Protein AF-A0A916MVB1-F1 (afdb_monomer_lite)

Radius of gyration: 12.82 Å; chains: 1; bounding box: 27×31×38 Å

Foldseek 3Di:
DKAALVNLLVVLVVQQADFAQLLSLLQNLVRLQPGIHDPVCCPPPVSVVSSVVSCVVVVRGTDGSVRSVVSSVVNNVVVVVPDDPD

Structure (mmCIF, N/CA/C/O backbone):
data_AF-A0A916MVB1-F1
#
_entry.id   AF-A0A916MVB1-F1
#
loop_
_atom_site.group_PDB
_atom_site.id
_atom_site.type_symbol
_atom_site.label_atom_id
_atom_site.label_alt_id
_atom_site.label_comp_id
_atom_site.label_asym_id
_atom_site.label_entity_id
_atom_site.label_seq_id
_atom_site.pdbx_PDB_ins_code
_atom_site.Cartn_x
_atom_site.Cartn_y
_atom_site.Cartn_z
_atom_site.occupancy
_atom_site.B_iso_or_equiv
_atom_site.auth_seq_id
_atom_site.auth_comp_id
_atom_site.auth_asym_id
_atom_site.auth_atom_id
_atom_site.pdbx_PDB_model_num
ATOM 1 N N . MET A 1 1 ? 6.894 -12.110 -9.910 1.00 59.22 1 MET A N 1
ATOM 2 C CA . MET A 1 1 ? 5.430 -12.196 -9.743 1.00 59.22 1 MET A CA 1
ATOM 3 C C . MET A 1 1 ? 4.918 -10.772 -9.648 1.00 59.22 1 MET A C 1
ATOM 5 O O . MET A 1 1 ? 5.413 -10.053 -8.786 1.00 59.22 1 MET A O 1
ATOM 9 N N . LYS A 1 2 ? 4.058 -10.349 -10.580 1.00 73.12 2 LYS A N 1
ATOM 10 C CA . LYS A 1 2 ? 3.467 -9.006 -10.566 1.00 73.12 2 LYS A CA 1
ATOM 11 C C . LYS A 1 2 ? 2.230 -9.040 -9.682 1.00 73.12 2 LYS A C 1
ATOM 13 O O . LYS A 1 2 ? 1.443 -9.971 -9.825 1.00 73.12 2 LYS A O 1
ATOM 18 N N . LEU A 1 3 ? 2.078 -8.073 -8.785 1.00 86.38 3 LEU A N 1
ATOM 19 C CA . LEU A 1 3 ? 0.863 -7.924 -7.987 1.00 86.38 3 LEU A CA 1
ATOM 20 C C . LEU A 1 3 ? 0.113 -6.693 -8.491 1.00 86.38 3 LEU A C 1
ATOM 22 O O . LEU A 1 3 ? 0.665 -5.591 -8.506 1.00 86.38 3 LEU A O 1
ATOM 26 N N . ASP A 1 4 ? -1.111 -6.900 -8.961 1.00 90.31 4 ASP A N 1
ATOM 27 C CA . ASP A 1 4 ? -1.957 -5.851 -9.521 1.00 90.31 4 ASP A CA 1
ATOM 28 C C . ASP A 1 4 ? -2.962 -5.305 -8.495 1.00 90.31 4 ASP A C 1
ATOM 30 O O . ASP A 1 4 ? -3.068 -5.785 -7.363 1.00 90.31 4 ASP A O 1
ATOM 34 N N . GLU A 1 5 ? -3.682 -4.250 -8.884 1.00 90.06 5 GLU A N 1
ATOM 35 C CA . GLU A 1 5 ? -4.709 -3.626 -8.041 1.00 90.06 5 GLU A CA 1
ATOM 36 C C . GLU A 1 5 ? -5.758 -4.644 -7.557 1.00 90.06 5 GLU A C 1
ATOM 38 O O . GLU A 1 5 ? -6.135 -4.626 -6.383 1.00 90.06 5 GLU A O 1
ATOM 43 N N . GLN A 1 6 ? -6.227 -5.532 -8.442 1.00 90.12 6 GLN A N 1
ATOM 44 C CA . GLN A 1 6 ? -7.287 -6.492 -8.122 1.00 90.12 6 GLN A CA 1
ATOM 45 C C . GLN A 1 6 ? -6.825 -7.509 -7.084 1.00 90.12 6 GLN A C 1
ATOM 47 O O . GLN A 1 6 ? -7.569 -7.798 -6.147 1.00 90.12 6 GLN A O 1
ATOM 52 N N . PHE A 1 7 ? -5.592 -7.999 -7.206 1.00 91.56 7 PHE A N 1
ATOM 53 C CA . PHE A 1 7 ? -4.990 -8.897 -6.232 1.00 91.56 7 PHE A CA 1
ATOM 54 C C . PHE A 1 7 ? -5.000 -8.280 -4.830 1.00 91.56 7 PHE A C 1
ATOM 56 O O . PHE A 1 7 ? -5.511 -8.887 -3.887 1.00 91.56 7 PHE A O 1
ATOM 63 N N . TYR A 1 8 ? -4.492 -7.052 -4.692 1.00 91.25 8 TYR A N 1
ATOM 64 C CA . TYR A 1 8 ? -4.436 -6.380 -3.392 1.00 91.25 8 TYR A CA 1
ATOM 65 C C . TYR A 1 8 ? -5.821 -6.090 -2.823 1.00 91.25 8 TYR A C 1
ATOM 67 O O . TYR A 1 8 ? -6.036 -6.250 -1.621 1.00 91.25 8 TYR A O 1
ATOM 75 N N . ARG A 1 9 ? -6.767 -5.699 -3.679 1.00 89.81 9 ARG A N 1
ATOM 76 C CA . ARG A 1 9 ? -8.137 -5.414 -3.255 1.00 89.81 9 ARG A CA 1
ATOM 77 C C . ARG A 1 9 ? -8.837 -6.672 -2.753 1.00 89.81 9 ARG A C 1
ATOM 79 O O . ARG A 1 9 ? -9.445 -6.629 -1.693 1.00 89.81 9 ARG A O 1
ATOM 86 N N . ASN A 1 10 ? -8.704 -7.791 -3.463 1.00 91.69 10 ASN A N 1
ATOM 87 C CA . ASN A 1 10 ? -9.284 -9.066 -3.040 1.00 91.69 10 ASN A CA 1
ATOM 88 C C . ASN A 1 10 ? -8.680 -9.539 -1.714 1.00 91.69 10 ASN A C 1
ATOM 90 O O . ASN A 1 10 ? -9.421 -9.929 -0.818 1.00 91.69 10 ASN A O 1
ATOM 94 N N . MET A 1 11 ? -7.357 -9.432 -1.558 1.00 90.44 11 MET A N 1
ATOM 95 C CA . MET A 1 11 ? -6.670 -9.755 -0.303 1.00 90.44 11 MET A CA 1
ATOM 96 C C . MET A 1 11 ? -7.233 -8.939 0.873 1.00 90.44 11 MET A C 1
ATOM 98 O O . MET A 1 11 ? -7.592 -9.504 1.898 1.00 90.44 11 MET A O 1
ATOM 102 N N . MET A 1 12 ? -7.396 -7.624 0.707 1.00 90.81 12 MET A N 1
ATOM 103 C CA . MET A 1 12 ? -7.925 -6.742 1.757 1.00 90.81 12 MET A CA 1
ATOM 104 C C . MET A 1 12 ? -9.415 -6.944 2.040 1.00 90.81 12 MET A C 1
ATOM 106 O O . MET A 1 12 ? -9.851 -6.772 3.173 1.00 90.81 12 MET A O 1
ATOM 110 N N . LEU A 1 13 ? -10.209 -7.305 1.031 1.00 88.44 13 LEU A N 1
ATOM 111 C CA . LEU A 1 13 ? -11.630 -7.603 1.216 1.00 88.44 13 LEU A CA 1
ATOM 112 C C . LEU A 1 13 ? -11.852 -8.926 1.958 1.00 88.44 13 LEU A C 1
ATOM 114 O O . LEU A 1 13 ? -12.811 -9.034 2.716 1.00 88.44 13 LEU A O 1
ATOM 118 N N . HIS A 1 14 ? -10.982 -9.917 1.750 1.00 85.69 14 HIS A N 1
ATOM 119 C CA . HIS A 1 14 ? -11.042 -11.192 2.466 1.00 85.69 14 HIS A CA 1
ATOM 120 C C . HIS A 1 14 ? -10.455 -11.117 3.881 1.00 85.69 14 HIS A C 1
ATOM 122 O O . HIS A 1 14 ? -10.870 -11.885 4.745 1.00 85.69 14 HIS A O 1
ATOM 128 N N . GLU A 1 15 ? -9.540 -10.180 4.130 1.00 79.94 15 GLU A N 1
ATOM 129 C CA . GLU A 1 15 ? -8.883 -9.972 5.423 1.00 79.94 15 GLU A CA 1
ATOM 130 C C . GLU A 1 15 ? -9.195 -8.577 5.991 1.00 79.94 15 GLU A C 1
ATOM 132 O O . GLU A 1 15 ? -8.298 -7.799 6.314 1.00 79.94 15 GLU A O 1
ATOM 137 N N . SER A 1 16 ? -10.483 -8.236 6.105 1.00 69.50 16 SER A N 1
ATOM 138 C CA . SER A 1 16 ? -10.928 -6.880 6.471 1.00 69.50 16 SER A CA 1
ATOM 139 C C . SER A 1 16 ? -10.447 -6.399 7.845 1.00 69.50 16 SER A C 1
ATOM 141 O O . SER A 1 16 ? -10.262 -5.195 8.036 1.00 69.50 16 SER A O 1
ATOM 143 N N . ASP A 1 17 ? -10.220 -7.329 8.775 1.00 74.69 17 ASP A N 1
ATOM 144 C CA . ASP A 1 17 ? -9.776 -7.046 10.147 1.00 74.69 17 ASP A CA 1
ATOM 145 C C . ASP A 1 17 ? -8.246 -7.098 10.305 1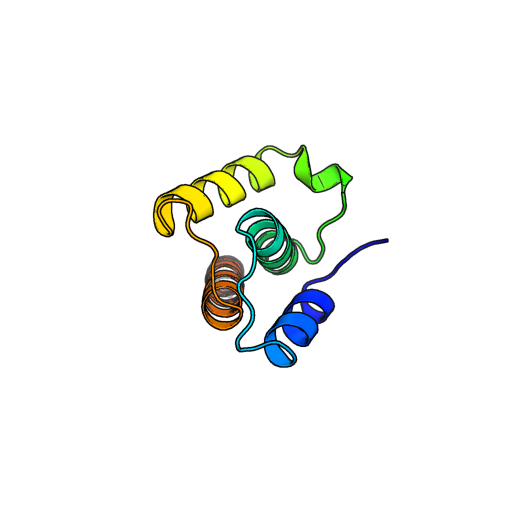.00 74.69 17 ASP A C 1
ATOM 147 O O . ASP A 1 17 ? -7.725 -6.870 11.398 1.00 74.69 17 ASP A O 1
ATOM 151 N N . ALA A 1 18 ? -7.503 -7.404 9.234 1.00 80.31 18 ALA A N 1
ATOM 152 C CA . ALA A 1 18 ? -6.053 -7.514 9.297 1.00 80.31 18 ALA A CA 1
ATOM 153 C C . ALA A 1 18 ? -5.367 -6.141 9.340 1.00 80.31 18 ALA A C 1
ATOM 155 O O . ALA A 1 18 ? -5.705 -5.204 8.606 1.00 80.31 18 ALA A O 1
ATOM 156 N N . GLU A 1 19 ? -4.329 -6.053 10.172 1.00 87.38 19 GLU A N 1
ATOM 157 C CA . GLU A 1 19 ? -3.383 -4.946 10.142 1.00 87.38 19 GLU A CA 1
ATOM 158 C C . GLU A 1 19 ? -2.398 -5.119 8.980 1.00 87.38 19 GLU A C 1
ATOM 160 O O . GLU A 1 19 ? -1.562 -6.023 8.939 1.00 87.38 19 GLU A O 1
ATOM 165 N N . ILE A 1 20 ? -2.470 -4.196 8.034 1.00 89.50 20 ILE A N 1
ATOM 166 C CA . ILE A 1 20 ? -1.617 -4.101 6.862 1.00 89.50 20 ILE A CA 1
ATOM 167 C C . ILE A 1 20 ? -0.409 -3.230 7.195 1.00 89.50 20 ILE A C 1
ATOM 169 O O . ILE A 1 20 ? -0.509 -2.045 7.523 1.00 89.50 20 ILE A O 1
ATOM 173 N N . ASN A 1 21 ? 0.783 -3.805 7.052 1.00 90.25 21 ASN A N 1
ATOM 174 C CA . ASN A 1 21 ? 2.016 -3.036 7.169 1.00 90.25 21 ASN A CA 1
ATOM 175 C C . ASN A 1 21 ? 2.030 -1.897 6.133 1.00 90.25 21 ASN A C 1
ATOM 177 O O . ASN A 1 21 ? 1.701 -2.105 4.964 1.00 90.25 21 ASN A O 1
ATOM 181 N N . VAL A 1 22 ? 2.505 -0.712 6.526 1.00 90.38 22 VAL A N 1
ATOM 182 C CA . VAL A 1 22 ? 2.554 0.472 5.649 1.00 90.38 22 VAL A CA 1
ATOM 183 C C . VAL A 1 22 ? 3.294 0.228 4.323 1.00 90.38 22 VAL A C 1
ATOM 185 O O . VAL A 1 22 ? 2.978 0.844 3.310 1.00 90.38 22 VAL A O 1
ATOM 188 N N . SER A 1 23 ? 4.259 -0.696 4.295 1.00 90.56 23 SER A N 1
ATOM 189 C CA . SER A 1 23 ? 4.964 -1.100 3.070 1.00 90.56 23 SER A CA 1
ATOM 190 C C . SER A 1 23 ? 4.095 -1.917 2.109 1.00 90.56 23 SER A C 1
ATOM 192 O O . SER A 1 23 ? 4.178 -1.736 0.892 1.00 90.56 23 SER A O 1
ATOM 194 N N . LEU A 1 24 ? 3.234 -2.785 2.640 1.00 91.50 24 LEU A N 1
ATOM 195 C CA . LEU A 1 24 ? 2.259 -3.534 1.856 1.00 91.50 24 LEU A CA 1
ATOM 196 C C . LEU A 1 24 ? 1.149 -2.600 1.365 1.00 91.50 24 LEU A C 1
ATOM 198 O O . LEU A 1 24 ? 0.813 -2.630 0.182 1.00 91.50 24 LEU A O 1
ATOM 202 N N . ALA A 1 25 ? 0.684 -1.692 2.227 1.00 92.62 25 ALA A N 1
ATOM 203 C CA . ALA A 1 25 ? -0.262 -0.650 1.847 1.00 92.62 25 ALA A CA 1
ATOM 204 C C . ALA A 1 25 ? 0.287 0.246 0.728 1.00 92.62 25 ALA A C 1
ATOM 206 O O . ALA A 1 25 ? -0.391 0.486 -0.266 1.00 92.62 25 ALA A O 1
ATOM 207 N N . ALA A 1 26 ? 1.554 0.660 0.817 1.00 93.12 26 ALA A N 1
ATOM 208 C CA . ALA A 1 26 ? 2.209 1.414 -0.248 1.00 93.12 26 ALA A CA 1
ATOM 209 C C . ALA A 1 26 ? 2.262 0.636 -1.569 1.00 93.12 26 ALA A C 1
ATOM 211 O O . ALA A 1 26 ? 2.062 1.231 -2.621 1.00 93.12 26 ALA A O 1
ATOM 212 N N . SER A 1 27 ? 2.486 -0.680 -1.528 1.00 94.44 27 SER A N 1
ATOM 213 C CA . SER A 1 27 ? 2.481 -1.522 -2.735 1.00 94.44 27 SER A CA 1
ATOM 214 C C . SER A 1 27 ? 1.092 -1.584 -3.376 1.00 94.44 27 SER A C 1
ATOM 216 O O . SER A 1 27 ? 0.973 -1.427 -4.590 1.00 94.44 27 SER A O 1
ATOM 218 N N . ALA A 1 28 ? 0.042 -1.717 -2.567 1.00 93.56 28 ALA A N 1
ATOM 219 C CA . ALA A 1 28 ? -1.339 -1.728 -3.041 1.00 93.56 28 ALA A CA 1
ATOM 220 C C . ALA A 1 28 ? -1.768 -0.383 -3.644 1.00 93.56 28 ALA A C 1
ATOM 222 O O . ALA A 1 28 ? -2.308 -0.333 -4.748 1.00 93.56 28 ALA A O 1
ATOM 223 N N . VAL A 1 29 ? -1.460 0.724 -2.965 1.00 93.69 29 VAL A N 1
ATOM 224 C CA . VAL A 1 29 ? -1.764 2.079 -3.450 1.00 93.69 29 VAL A CA 1
ATOM 225 C C . VAL A 1 29 ? -0.938 2.416 -4.697 1.00 93.69 29 VAL A C 1
ATOM 227 O O . VAL A 1 29 ? -1.438 3.054 -5.623 1.00 93.69 29 VAL A O 1
ATOM 230 N N . TYR A 1 30 ? 0.309 1.942 -4.779 1.00 93.62 30 TYR A N 1
ATOM 231 C CA . TYR A 1 30 ? 1.124 2.066 -5.987 1.00 93.62 30 TYR A CA 1
ATOM 232 C C . TYR A 1 30 ? 0.499 1.294 -7.153 1.00 93.62 30 TYR A C 1
ATOM 234 O O . TYR A 1 30 ? 0.349 1.852 -8.240 1.00 93.62 30 TYR A O 1
ATOM 242 N N . ALA A 1 31 ? 0.065 0.052 -6.920 1.00 92.75 31 ALA A N 1
ATOM 243 C CA . ALA A 1 31 ? -0.617 -0.758 -7.925 1.00 92.75 31 ALA A CA 1
ATOM 244 C C . ALA A 1 31 ? -1.941 -0.123 -8.382 1.00 92.75 31 ALA A C 1
ATOM 246 O O . ALA A 1 31 ? -2.215 -0.104 -9.575 1.00 92.75 31 ALA A O 1
ATOM 247 N N . ALA A 1 32 ? -2.718 0.490 -7.483 1.00 91.88 32 ALA A N 1
ATOM 248 C CA . ALA A 1 32 ? -3.931 1.229 -7.852 1.00 91.88 32 ALA A CA 1
ATOM 249 C C . ALA A 1 32 ? -3.644 2.447 -8.748 1.00 91.88 32 ALA A C 1
ATOM 251 O O . ALA A 1 32 ? -4.461 2.816 -9.592 1.00 91.88 32 ALA A O 1
ATOM 252 N N . LYS A 1 33 ? -2.475 3.076 -8.582 1.00 91.19 33 LYS A N 1
ATOM 253 C CA . LYS A 1 33 ? -2.066 4.230 -9.388 1.00 91.19 33 LYS A CA 1
ATOM 254 C C . LYS A 1 33 ? -1.471 3.843 -10.746 1.00 91.19 33 LYS A C 1
ATOM 256 O O . LYS A 1 33 ? -1.734 4.531 -11.728 1.00 91.19 33 LYS A O 1
ATOM 261 N N . TYR A 1 34 ? -0.653 2.792 -10.799 1.00 89.31 34 TYR A N 1
ATOM 262 C CA . TYR A 1 34 ? 0.154 2.433 -11.977 1.00 89.31 34 TYR A CA 1
ATOM 263 C C . TYR A 1 34 ? -0.245 1.098 -12.632 1.00 89.31 34 TYR A C 1
ATOM 265 O O . TYR A 1 34 ? 0.383 0.676 -13.599 1.00 89.31 34 TYR A O 1
ATOM 273 N N . GLY A 1 35 ? -1.279 0.427 -12.123 1.00 87.44 35 GLY A N 1
ATOM 274 C CA . GLY A 1 35 ? -1.803 -0.856 -12.603 1.00 87.44 35 GLY A CA 1
ATOM 275 C C . GLY A 1 35 ? -1.185 -2.078 -11.917 1.00 87.44 35 GLY A C 1
ATOM 276 O O . GLY A 1 35 ? -1.887 -3.056 -11.667 1.00 87.44 35 GLY A O 1
ATOM 277 N N . ALA A 1 36 ? 0.102 -2.023 -11.567 1.00 90.00 36 ALA A N 1
ATOM 278 C CA . ALA A 1 36 ? 0.800 -3.092 -10.855 1.00 90.00 36 ALA A CA 1
ATOM 279 C C . ALA A 1 36 ? 1.936 -2.552 -9.976 1.00 90.00 36 ALA A C 1
ATOM 281 O O . ALA A 1 36 ? 2.398 -1.425 -10.155 1.00 90.00 36 ALA A O 1
ATOM 282 N N . CYS A 1 37 ? 2.388 -3.372 -9.029 1.00 89.38 37 CYS A N 1
ATOM 283 C CA . CYS A 1 37 ? 3.591 -3.135 -8.244 1.00 89.38 37 CYS A CA 1
ATOM 284 C C . CYS A 1 37 ? 4.520 -4.351 -8.348 1.00 89.38 37 CYS A C 1
ATOM 286 O O . CYS A 1 37 ? 4.251 -5.414 -7.781 1.00 89.38 37 CYS A O 1
ATOM 288 N N . ASP A 1 38 ? 5.643 -4.179 -9.038 1.00 89.69 38 ASP A N 1
ATOM 289 C CA . ASP A 1 38 ? 6.733 -5.148 -9.086 1.00 89.69 38 ASP A CA 1
ATOM 290 C C . ASP A 1 38 ? 7.757 -4.874 -7.967 1.00 89.69 38 ASP A C 1
ATOM 292 O O . ASP A 1 38 ? 7.902 -3.738 -7.506 1.00 89.69 38 ASP A O 1
ATOM 296 N N . PRO A 1 39 ? 8.545 -5.874 -7.523 1.00 86.31 39 PRO A N 1
ATOM 297 C CA . PRO A 1 39 ? 9.613 -5.647 -6.546 1.00 86.31 39 PRO A CA 1
ATOM 298 C C . PRO A 1 39 ? 10.611 -4.555 -6.967 1.00 86.31 39 PRO A C 1
ATOM 300 O O . PRO A 1 39 ? 11.092 -3.808 -6.118 1.00 86.31 39 PRO A O 1
ATOM 303 N N . ALA A 1 40 ? 10.878 -4.423 -8.272 1.00 88.50 40 ALA A N 1
ATOM 304 C CA . ALA A 1 40 ? 11.739 -3.377 -8.821 1.00 88.50 40 ALA A CA 1
ATOM 305 C C . ALA A 1 40 ? 11.163 -1.964 -8.606 1.00 88.50 40 ALA A C 1
ATOM 307 O O . ALA A 1 40 ? 11.921 -1.018 -8.376 1.00 88.50 40 ALA A O 1
ATOM 308 N N . ASP A 1 41 ? 9.833 -1.817 -8.596 1.00 88.25 41 ASP A N 1
ATOM 309 C CA . ASP A 1 41 ? 9.169 -0.523 -8.414 1.00 88.25 41 ASP A CA 1
ATOM 310 C C . ASP A 1 41 ? 9.399 0.055 -7.019 1.00 88.25 41 ASP A C 1
ATOM 312 O O . ASP A 1 41 ? 9.412 1.272 -6.850 1.00 88.25 41 ASP A O 1
ATOM 316 N N . LYS A 1 42 ? 9.698 -0.789 -6.024 1.00 87.38 42 LYS A N 1
ATOM 317 C CA . LYS A 1 42 ? 10.005 -0.350 -4.653 1.00 87.38 42 LYS A CA 1
ATOM 318 C C . LYS A 1 42 ? 11.260 0.523 -4.565 1.00 87.38 42 LYS A C 1
ATOM 320 O O . LYS A 1 42 ? 11.456 1.24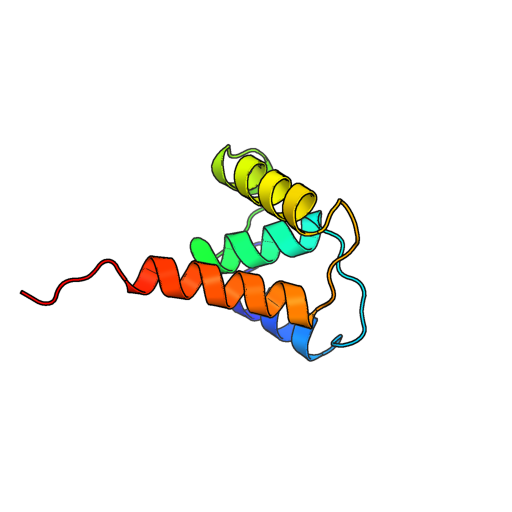4 -3.585 1.00 87.38 42 LYS A O 1
ATOM 325 N N . THR A 1 43 ? 12.118 0.471 -5.584 1.00 89.81 43 THR A N 1
ATOM 326 C CA . THR A 1 43 ? 13.313 1.319 -5.682 1.00 89.81 43 THR A CA 1
ATOM 327 C C . THR A 1 43 ? 13.024 2.682 -6.311 1.00 89.81 43 THR A C 1
ATOM 329 O O . THR A 1 43 ? 13.790 3.624 -6.071 1.00 89.81 43 THR A O 1
ATOM 332 N N . LYS A 1 44 ? 11.909 2.805 -7.048 1.00 92.69 44 LYS A N 1
ATOM 333 C CA . LYS A 1 44 ? 11.501 4.026 -7.744 1.00 92.69 44 LYS A CA 1
ATOM 334 C C . LYS A 1 44 ? 11.159 5.137 -6.758 1.00 92.69 44 LYS A C 1
ATOM 336 O O . LYS A 1 44 ? 10.681 4.907 -5.642 1.00 92.69 44 LYS A O 1
ATOM 341 N N . ILE A 1 45 ? 11.410 6.369 -7.187 1.00 92.00 45 ILE A N 1
ATOM 342 C CA . ILE A 1 45 ? 11.227 7.566 -6.362 1.00 92.00 45 ILE A CA 1
ATOM 343 C C . ILE A 1 45 ? 9.749 7.732 -5.993 1.00 92.00 45 ILE A C 1
ATOM 345 O O . ILE A 1 45 ? 9.431 8.019 -4.841 1.00 92.00 45 ILE A O 1
ATOM 349 N N . GLU A 1 46 ? 8.839 7.469 -6.928 1.00 90.62 46 GLU A N 1
ATOM 350 C CA . GLU A 1 46 ? 7.393 7.582 -6.741 1.00 90.62 46 GLU A CA 1
ATOM 351 C C . GLU A 1 46 ? 6.891 6.656 -5.633 1.00 90.62 46 GLU A C 1
ATOM 353 O O . GLU A 1 46 ? 6.073 7.070 -4.809 1.00 90.62 46 GLU A O 1
ATOM 358 N N . TYR A 1 47 ? 7.413 5.428 -5.573 1.00 92.81 47 TYR A N 1
ATOM 359 C CA . TYR A 1 47 ? 7.082 4.481 -4.513 1.00 92.81 47 TYR A CA 1
ATOM 360 C C . TYR A 1 47 ? 7.598 4.967 -3.157 1.00 92.81 47 TYR A C 1
ATOM 362 O O . TYR A 1 47 ? 6.856 4.971 -2.177 1.00 92.81 47 TYR A O 1
ATOM 370 N N . LYS A 1 48 ? 8.854 5.426 -3.083 1.00 93.69 48 LYS A N 1
ATOM 371 C CA . LYS A 1 48 ? 9.443 5.938 -1.833 1.00 93.69 48 LYS A CA 1
ATOM 372 C C . LYS A 1 48 ? 8.687 7.154 -1.301 1.00 93.69 48 LYS A C 1
ATOM 374 O O . LYS A 1 48 ? 8.456 7.247 -0.096 1.00 93.69 48 LYS A O 1
ATOM 379 N N . ILE A 1 49 ? 8.273 8.059 -2.189 1.00 93.06 49 ILE A N 1
ATOM 380 C CA . ILE A 1 49 ? 7.429 9.208 -1.839 1.00 93.06 49 ILE A CA 1
ATOM 381 C C . ILE A 1 49 ? 6.086 8.724 -1.290 1.00 93.06 49 ILE A C 1
ATOM 383 O O . ILE A 1 49 ? 5.653 9.208 -0.248 1.00 93.06 49 ILE A O 1
ATOM 387 N N . LEU A 1 50 ? 5.438 7.767 -1.958 1.00 92.19 50 LEU A N 1
ATOM 388 C CA . LEU A 1 50 ? 4.159 7.214 -1.517 1.00 92.19 50 LEU A CA 1
ATOM 389 C C . LEU A 1 50 ? 4.266 6.550 -0.139 1.00 92.19 50 LEU A C 1
ATOM 391 O O . LEU A 1 50 ? 3.490 6.867 0.759 1.00 92.19 50 LEU A O 1
ATOM 395 N N . LEU A 1 51 ? 5.266 5.688 0.051 1.00 93.88 51 LEU A N 1
ATOM 396 C CA . LEU A 1 51 ? 5.544 5.024 1.322 1.00 93.88 51 LEU A CA 1
ATOM 397 C C . LEU A 1 51 ? 5.759 6.038 2.448 1.00 93.88 51 LEU A C 1
ATOM 399 O O . LEU A 1 51 ? 5.205 5.889 3.535 1.00 93.88 51 LEU A O 1
ATOM 403 N N . ARG A 1 52 ? 6.551 7.084 2.187 1.00 94.25 52 ARG A N 1
ATOM 404 C CA . ARG A 1 52 ? 6.795 8.154 3.154 1.00 94.25 52 ARG A CA 1
ATOM 405 C C . ARG A 1 52 ? 5.507 8.900 3.501 1.00 94.25 52 ARG A C 1
ATOM 407 O O . ARG A 1 52 ? 5.243 9.086 4.682 1.00 94.25 52 ARG A O 1
ATOM 414 N N . LYS A 1 53 ? 4.692 9.260 2.505 1.00 91.88 53 LYS A N 1
ATOM 415 C CA . LYS A 1 53 ? 3.401 9.935 2.715 1.00 91.88 53 LYS A CA 1
ATOM 416 C C . LYS A 1 53 ? 2.453 9.105 3.571 1.00 91.88 53 LYS A C 1
ATOM 418 O O . LYS A 1 53 ? 1.882 9.635 4.517 1.00 91.88 53 LYS A O 1
ATOM 423 N N . LEU A 1 54 ? 2.317 7.811 3.278 1.00 91.75 54 LEU A N 1
ATOM 424 C CA . LEU A 1 54 ? 1.498 6.905 4.086 1.00 91.75 54 LEU A CA 1
ATOM 425 C C . LEU A 1 54 ? 2.047 6.806 5.512 1.00 91.75 54 LEU A C 1
ATOM 427 O O . LEU A 1 54 ? 1.306 6.959 6.478 1.00 91.75 54 LEU A O 1
ATOM 431 N N . ARG A 1 55 ? 3.364 6.653 5.669 1.00 92.56 55 ARG A N 1
ATOM 432 C CA . ARG A 1 55 ? 3.991 6.608 6.994 1.00 92.56 55 ARG A CA 1
ATOM 433 C C . ARG A 1 55 ? 3.746 7.889 7.796 1.00 92.56 55 ARG A C 1
ATOM 435 O O . ARG A 1 55 ? 3.447 7.800 8.980 1.00 92.56 55 ARG A O 1
ATOM 442 N N . GLU A 1 56 ? 3.851 9.059 7.176 1.00 92.81 56 GLU A N 1
ATOM 443 C CA . GLU A 1 56 ? 3.582 10.347 7.825 1.00 92.81 56 GLU A CA 1
ATOM 444 C C . GLU A 1 56 ? 2.092 10.496 8.177 1.00 92.81 56 GLU A C 1
ATOM 446 O O . GLU A 1 56 ? 1.765 10.810 9.322 1.00 92.81 56 GLU A O 1
ATOM 451 N N . LYS A 1 57 ? 1.186 10.181 7.240 1.00 91.06 57 LYS A N 1
ATOM 452 C CA . LYS A 1 57 ? -0.274 10.270 7.419 1.00 91.06 57 LYS A CA 1
ATOM 453 C C . LYS A 1 57 ? -0.777 9.398 8.570 1.00 91.06 57 LYS A C 1
ATOM 455 O O . LYS A 1 57 ? -1.551 9.865 9.403 1.00 91.06 57 LYS A O 1
ATOM 460 N N . TYR A 1 58 ? -0.286 8.164 8.662 1.00 89.44 58 TYR A N 1
ATOM 461 C CA . TYR A 1 58 ? -0.701 7.198 9.684 1.00 89.44 58 TYR A CA 1
ATOM 462 C C . TYR A 1 58 ? 0.216 7.178 10.918 1.00 89.44 58 TYR A C 1
ATOM 464 O O . TYR A 1 58 ? 0.052 6.341 11.810 1.00 89.44 58 TYR A O 1
ATOM 472 N N . LYS A 1 59 ? 1.166 8.122 11.017 1.00 89.00 59 LYS A N 1
ATOM 473 C CA . LYS A 1 59 ? 2.164 8.220 12.102 1.00 89.00 59 LYS A CA 1
ATOM 474 C C . LYS A 1 59 ? 2.969 6.927 12.310 1.00 89.00 59 LYS A C 1
ATOM 476 O O . LYS A 1 59 ? 3.329 6.580 13.429 1.00 89.00 59 LYS A O 1
ATOM 481 N N . GLY A 1 60 ? 3.234 6.199 11.228 1.00 80.50 60 GLY A N 1
ATOM 482 C CA . GLY A 1 60 ? 3.977 4.940 11.232 1.00 80.50 60 GLY A CA 1
ATOM 483 C C . GLY A 1 60 ? 3.227 3.740 11.805 1.00 80.50 60 GLY A C 1
ATOM 484 O O . GLY A 1 60 ? 3.853 2.696 11.970 1.00 80.50 60 GLY A O 1
ATOM 485 N N . ARG A 1 61 ? 1.927 3.871 12.094 1.00 87.38 61 ARG A N 1
ATOM 486 C CA . ARG A 1 61 ? 1.074 2.741 12.474 1.00 87.38 61 ARG A CA 1
ATOM 487 C C . ARG A 1 61 ? 0.771 1.862 11.261 1.00 87.38 61 ARG A C 1
ATOM 489 O O . ARG A 1 61 ? 0.852 2.324 10.120 1.00 87.38 61 ARG A O 1
ATOM 496 N N . ASN A 1 62 ? 0.435 0.605 11.531 1.00 90.56 62 ASN A N 1
ATOM 497 C CA . ASN A 1 62 ? -0.165 -0.259 10.524 1.00 90.56 62 ASN A CA 1
ATOM 498 C C . ASN A 1 62 ? -1.518 0.325 10.109 1.00 90.56 62 ASN A C 1
ATOM 500 O O . ASN A 1 62 ? -2.182 0.987 10.909 1.00 90.56 62 ASN A O 1
ATOM 504 N N . LEU A 1 63 ? -1.877 0.112 8.850 1.00 91.25 63 LEU A N 1
ATOM 505 C CA . LEU A 1 63 ? -3.164 0.518 8.304 1.00 91.25 63 LEU A CA 1
ATOM 506 C C . LEU A 1 63 ? -4.100 -0.674 8.382 1.00 91.25 63 LEU A C 1
ATOM 508 O O . LEU A 1 63 ? -3.661 -1.802 8.189 1.00 91.25 63 LEU A O 1
ATOM 512 N N . SER A 1 64 ? -5.390 -0.455 8.574 1.00 91.62 64 SER A N 1
ATOM 513 C CA . SER A 1 64 ? -6.344 -1.527 8.305 1.00 91.62 64 SER A CA 1
ATOM 514 C C . SER A 1 64 ? -6.435 -1.813 6.798 1.00 91.62 64 SER A C 1
ATOM 516 O O . SER A 1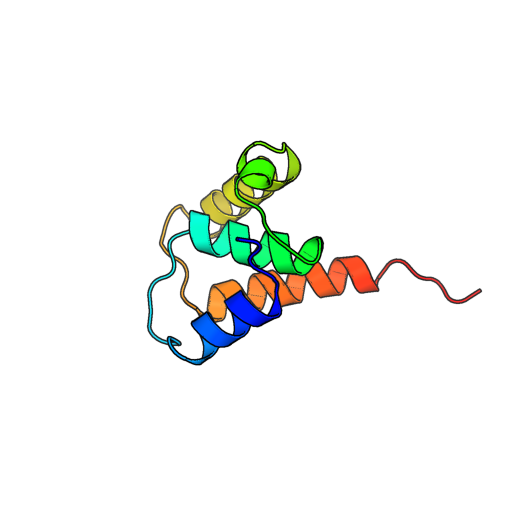 64 ? -6.067 -0.997 5.936 1.00 91.62 64 SER A O 1
ATOM 518 N N . ALA A 1 65 ? -6.991 -2.974 6.460 1.00 90.19 65 ALA A N 1
ATOM 519 C CA . ALA A 1 65 ? -7.386 -3.289 5.093 1.00 90.19 65 ALA A CA 1
ATOM 520 C C . ALA A 1 65 ? -8.328 -2.215 4.503 1.00 90.19 65 ALA A C 1
ATOM 522 O O . ALA A 1 65 ? -8.148 -1.783 3.363 1.00 90.19 65 ALA A O 1
ATOM 523 N N . SER A 1 66 ? -9.277 -1.706 5.297 1.00 90.44 66 SER A N 1
ATOM 524 C CA . SER A 1 66 ? -10.225 -0.662 4.876 1.00 90.44 66 SER A CA 1
ATOM 525 C C . SER A 1 66 ? -9.572 0.704 4.626 1.00 90.44 66 SER A C 1
ATOM 527 O O . SER A 1 66 ? -9.889 1.372 3.635 1.00 90.44 66 SER A O 1
ATOM 529 N N . GLU A 1 67 ? -8.624 1.118 5.469 1.00 92.00 67 GLU A N 1
ATOM 530 C CA . GLU A 1 67 ? -7.844 2.343 5.262 1.00 92.00 67 GLU A CA 1
ATOM 531 C C . GLU A 1 67 ? -7.016 2.242 3.985 1.00 92.00 67 GLU A C 1
ATOM 533 O O . GLU A 1 67 ? -6.984 3.174 3.183 1.00 92.00 67 GLU A O 1
ATOM 538 N N . THR A 1 68 ? -6.406 1.084 3.747 1.00 92.06 68 THR A N 1
ATOM 539 C CA . THR A 1 68 ? -5.598 0.869 2.549 1.00 92.06 68 THR A CA 1
ATOM 540 C C . THR A 1 68 ? -6.443 0.918 1.271 1.00 92.06 68 THR A C 1
ATOM 542 O O . THR A 1 68 ? -6.040 1.570 0.306 1.00 92.06 68 THR A O 1
ATOM 545 N N . ILE A 1 69 ? -7.642 0.319 1.267 1.00 91.88 69 ILE A N 1
ATOM 546 C CA . ILE A 1 69 ? -8.599 0.440 0.151 1.00 91.88 69 ILE A CA 1
ATOM 547 C C .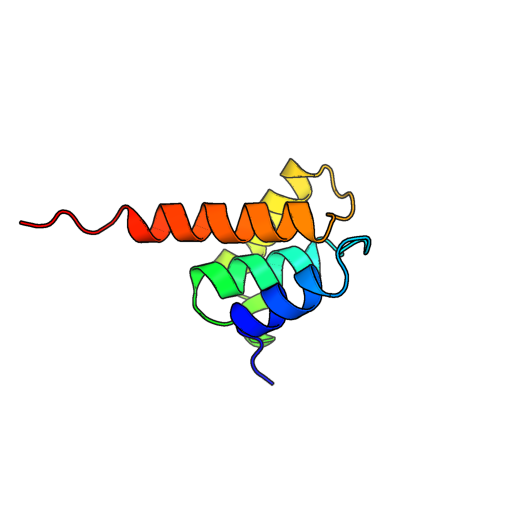 ILE A 1 69 ? -8.988 1.908 -0.077 1.00 91.88 69 ILE A C 1
ATOM 549 O O . ILE A 1 69 ? -9.037 2.363 -1.219 1.00 91.88 69 ILE A O 1
ATOM 553 N N . THR A 1 70 ? -9.202 2.674 0.995 1.00 92.56 70 THR A N 1
ATOM 554 C CA . THR A 1 70 ? -9.529 4.106 0.897 1.00 92.56 70 THR A CA 1
ATOM 555 C C . THR A 1 70 ? -8.402 4.894 0.219 1.00 92.56 70 THR A C 1
ATOM 557 O O . THR A 1 70 ? -8.658 5.731 -0.652 1.00 92.56 70 THR A O 1
ATOM 560 N N . GLU A 1 71 ? -7.143 4.608 0.558 1.00 93.25 71 GLU A N 1
ATOM 561 C CA . GLU A 1 71 ? -5.985 5.221 -0.105 1.00 93.25 71 GLU A CA 1
ATOM 562 C C . GLU A 1 71 ? -5.896 4.829 -1.589 1.00 93.25 71 GLU A C 1
ATOM 564 O O . GLU A 1 71 ? -5.621 5.688 -2.432 1.00 93.25 71 GLU A O 1
ATOM 569 N N . MET A 1 72 ? -6.172 3.563 -1.929 1.00 92.81 72 MET A N 1
ATOM 570 C CA . MET A 1 72 ? -6.217 3.081 -3.318 1.00 92.81 72 MET A CA 1
ATOM 571 C C . MET A 1 72 ? -7.285 3.821 -4.140 1.00 92.81 72 MET A C 1
ATOM 573 O O . MET A 1 72 ? -7.010 4.292 -5.246 1.00 92.81 72 MET A O 1
ATOM 577 N N . ASP A 1 73 ? -8.490 3.975 -3.593 1.00 91.00 73 ASP A N 1
ATOM 578 C CA . ASP A 1 73 ? -9.601 4.658 -4.264 1.00 91.00 73 ASP A CA 1
ATOM 579 C C . ASP A 1 73 ? -9.340 6.174 -4.404 1.00 91.00 73 ASP A C 1
ATOM 581 O O . ASP A 1 73 ? -9.712 6.795 -5.411 1.00 91.00 73 ASP A O 1
ATOM 585 N N . THR A 1 74 ? -8.633 6.770 -3.436 1.00 89.38 74 THR A N 1
ATOM 586 C CA . THR A 1 74 ? -8.219 8.182 -3.469 1.00 89.38 74 THR A CA 1
ATOM 587 C C . THR A 1 74 ? -7.272 8.454 -4.640 1.00 89.38 74 THR A C 1
ATOM 589 O O . THR A 1 74 ? -7.537 9.342 -5.453 1.00 89.38 74 THR A O 1
ATOM 592 N N . VAL A 1 75 ? -6.206 7.659 -4.800 1.00 85.31 75 VAL A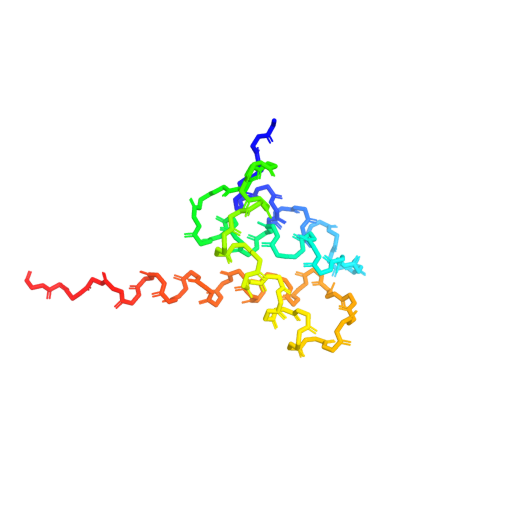 N 1
ATOM 593 C CA . VAL A 1 75 ? -5.231 7.875 -5.889 1.00 85.31 75 VAL A CA 1
ATOM 594 C C . VAL A 1 75 ? -5.815 7.596 -7.275 1.00 85.31 75 VAL A C 1
ATOM 596 O O . VAL A 1 75 ? -5.407 8.223 -8.253 1.00 85.31 75 VAL A O 1
ATOM 599 N N . LYS A 1 76 ? -6.801 6.699 -7.367 1.00 74.44 76 LYS A N 1
ATOM 600 C CA . LYS A 1 76 ? -7.536 6.408 -8.604 1.00 74.44 76 LYS A CA 1
ATOM 601 C C . LYS A 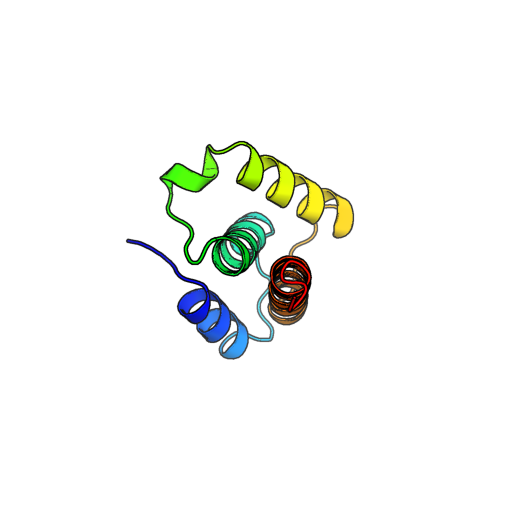1 76 ? -8.482 7.541 -9.005 1.00 74.44 76 LYS A C 1
ATOM 603 O O . LYS A 1 76 ? -8.717 7.785 -10.188 1.00 74.44 76 LYS A O 1
ATOM 608 N N . SER A 1 77 ? -9.029 8.251 -8.023 1.00 68.00 77 SER A N 1
ATOM 609 C CA . SER A 1 77 ? -9.860 9.432 -8.269 1.00 68.00 77 SER A CA 1
ATOM 610 C C . SER A 1 77 ? -9.029 10.606 -8.795 1.00 68.00 77 SER A C 1
ATOM 612 O O . SER A 1 77 ? -9.493 11.331 -9.675 1.00 68.00 77 SER A O 1
ATOM 614 N N . ASP A 1 78 ? -7.781 10.746 -8.340 1.00 61.78 78 ASP A N 1
ATOM 615 C CA . ASP A 1 78 ? -6.841 11.738 -8.877 1.00 61.78 78 ASP A CA 1
ATOM 616 C C . ASP A 1 78 ? -6.413 11.429 -10.321 1.00 61.78 78 ASP A C 1
ATOM 618 O O . ASP A 1 78 ? -6.305 12.348 -11.133 1.00 61.78 78 ASP A O 1
ATOM 622 N N . THR A 1 79 ? -6.237 10.156 -10.700 1.00 58.28 79 THR A N 1
ATOM 623 C CA . THR A 1 79 ? -5.915 9.795 -12.096 1.00 58.28 79 THR A CA 1
ATOM 624 C C . THR A 1 79 ? -7.106 9.966 -13.043 1.00 58.28 79 THR A C 1
ATOM 626 O O . THR A 1 79 ? -6.918 10.328 -14.203 1.00 58.28 79 THR A O 1
ATOM 629 N N . ARG A 1 80 ? -8.344 9.786 -12.560 1.00 56.81 80 ARG A N 1
ATOM 630 C CA . ARG A 1 80 ? -9.571 10.017 -13.350 1.00 56.81 80 ARG A CA 1
ATOM 631 C C . ARG A 1 80 ? -9.910 11.491 -13.577 1.00 56.81 80 ARG A C 1
ATOM 633 O O . ARG A 1 80 ? -10.719 11.781 -14.454 1.00 56.81 80 ARG A O 1
ATOM 640 N N . LYS A 1 81 ? -9.313 12.423 -12.828 1.00 52.97 81 LYS A N 1
ATOM 641 C CA . LYS A 1 81 ? -9.552 13.869 -12.998 1.00 52.97 81 LYS A CA 1
ATOM 642 C C . LYS A 1 81 ? -8.799 14.501 -14.175 1.00 52.97 81 LYS A C 1
ATOM 644 O O . LYS A 1 81 ? -9.021 15.673 -14.457 1.00 52.97 81 LYS A O 1
ATOM 649 N N . VAL A 1 82 ? -7.963 13.751 -14.896 1.00 49.00 82 VAL A N 1
ATOM 650 C CA . VAL A 1 82 ? -7.131 14.278 -15.994 1.00 49.00 82 VAL A CA 1
ATOM 651 C C . VAL A 1 82 ? -7.623 13.794 -17.363 1.00 49.00 82 VAL A C 1
ATOM 653 O O . VAL A 1 82 ? -6.853 13.244 -18.135 1.00 49.00 82 VAL A O 1
ATOM 656 N N . ILE A 1 83 ? -8.907 13.976 -17.685 1.00 50.91 83 ILE A N 1
ATOM 657 C CA . ILE A 1 83 ? -9.356 14.059 -19.088 1.00 50.91 83 ILE A CA 1
ATOM 658 C C . ILE A 1 83 ? -10.488 15.096 -19.159 1.00 50.91 83 ILE A C 1
ATOM 660 O O . ILE A 1 83 ? -11.646 14.745 -18.911 1.00 50.91 83 ILE A O 1
ATOM 664 N N . PRO A 1 84 ? -10.213 16.374 -19.480 1.00 45.09 84 PRO A N 1
ATOM 665 C CA . PRO A 1 84 ? -11.265 17.228 -20.007 1.00 45.09 84 PRO A CA 1
ATOM 666 C C . PRO A 1 84 ? -11.700 16.618 -21.343 1.00 45.09 84 PRO A C 1
ATOM 668 O O . PRO A 1 84 ? -10.896 16.486 -22.263 1.00 45.09 84 PRO A O 1
ATOM 671 N N . ARG A 1 85 ? -12.962 16.193 -21.438 1.00 47.97 85 ARG A N 1
ATOM 672 C CA . ARG A 1 85 ? -13.587 15.960 -22.742 1.00 47.97 85 ARG A CA 1
ATOM 673 C C . ARG A 1 85 ? -13.643 17.321 -23.439 1.00 47.97 85 ARG A C 1
ATOM 675 O O . ARG A 1 85 ? -14.410 18.177 -22.999 1.00 47.97 85 ARG A O 1
ATOM 682 N N . GLN A 1 86 ? -12.784 17.525 -24.432 1.00 51.03 86 GLN A N 1
ATOM 683 C CA . GLN A 1 86 ? -12.952 18.558 -25.453 1.00 51.03 86 GLN A CA 1
ATOM 684 C C . GLN A 1 86 ? -13.611 17.932 -26.675 1.00 51.03 86 GLN A C 1
ATOM 686 O O . GLN A 1 86 ? -13.299 16.751 -26.956 1.00 51.03 86 GLN A O 1
#

Sequence (86 aa):
MKLDEQFYRNMMLHESDAEINVSLAASAVYAAKYGACDPADKTKIEYKILLRKLREKYKGRNLSASETITEMDTVKSDTRKVIPRQ

Secondary structure (DSSP, 8-state):
--EEHHHHHHHHHHSTT-EE-HHHHHHHHHHHHHSEE-GGGGGSHHHHHHHHHHHHHTTTPPEEHHHHHHHHHHHHHHHHT-----

pLDDT: mean 84.98, std 12.7, range [45.09, 94.44]